Protein AF-A0A1G9IJ56-F1 (afdb_monomer_lite)

Secondary structure (DSSP, 8-state):
-----PPPPPHHHHHHHHHHHHTS---HHHHHHHTT--HHHHHHHHHHHHHHGGGGGS-TTPPPHHHHHHHHHHHHHHHHHHHHHHHHHHHHHHHHTT-

Foldseek 3Di:
DDDPDDDDDDPVLLVVLLCCCPVVVDDLVVSCVVSVHPSVVSVVSNVLCVVQPPQSRLDDPDDDPVVVVVVVVVVVVVVVVVVVVVVVVVVVVVVVVVD

Organism: NCBI:txid576118

Sequence (99 aa):
MTMARGRNYEKQIKEEAVSLVIDQGKSKADVAREMEIPKSTVANWVDQYRDKGTDAFVGSGNLSAEKQSEKDLQKRLRDLEEENKILKKAMRIFTNDQR

pLDDT: mean 84.45, std 15.31, range [31.94, 97.81]

InterPro domains:
  IPR002514 Transposase IS3/IS911family [PF01527] (3-91)
  IPR009057 Homedomain-like superfamily [SSF46689] (6-97)
  IPR051839 Retinal determination transcriptional regulator [PTHR33215] (5-94)

Structure (mmCIF, N/CA/C/O backbone):
data_AF-A0A1G9IJ56-F1
#
_entry.id   AF-A0A1G9IJ56-F1
#
loop_
_atom_site.group_PDB
_atom_site.id
_atom_site.type_symbol
_atom_site.label_atom_id
_atom_site.label_alt_id
_atom_site.label_comp_id
_atom_site.label_asym_id
_atom_site.label_entity_id
_atom_site.label_seq_id
_atom_site.pdbx_PDB_ins_code
_atom_site.Cartn_x
_atom_site.Cartn_y
_atom_site.Cartn_z
_atom_site.occupancy
_atom_site.B_iso_or_equiv
_atom_site.auth_seq_id
_atom_site.auth_comp_id
_atom_site.auth_asym_id
_atom_site.auth_atom_id
_atom_site.pdbx_PDB_model_num
ATOM 1 N N . MET A 1 1 ? -10.156 29.069 12.017 1.00 33.12 1 MET A N 1
ATOM 2 C CA . MET A 1 1 ? -10.439 27.652 11.701 1.00 33.12 1 MET A CA 1
ATOM 3 C C . MET A 1 1 ? -9.224 26.834 12.104 1.00 33.12 1 MET A C 1
ATOM 5 O O . MET A 1 1 ? -8.172 26.990 11.499 1.00 33.12 1 MET A O 1
ATOM 9 N N . THR A 1 2 ? -9.315 26.068 13.188 1.00 31.94 2 THR A N 1
ATOM 10 C CA . THR A 1 2 ? -8.168 25.349 13.760 1.00 31.94 2 THR A CA 1
ATOM 11 C C . THR A 1 2 ? -7.925 24.071 12.960 1.00 31.94 2 THR A C 1
ATOM 13 O O . THR A 1 2 ? -8.738 23.153 12.992 1.00 31.94 2 THR A O 1
ATOM 16 N N . MET A 1 3 ? -6.825 24.027 12.208 1.00 38.53 3 MET A N 1
ATOM 17 C CA . MET A 1 3 ? -6.374 22.836 11.486 1.00 38.53 3 MET A CA 1
ATOM 18 C C . MET A 1 3 ? -5.940 21.786 12.515 1.00 38.53 3 MET A C 1
ATOM 20 O O . MET A 1 3 ? -4.854 21.887 13.086 1.00 38.53 3 MET A O 1
ATOM 24 N N . ALA A 1 4 ? -6.792 20.799 12.794 1.00 40.34 4 ALA A N 1
ATOM 25 C CA . ALA A 1 4 ? -6.415 19.656 13.614 1.00 40.34 4 ALA A CA 1
ATOM 26 C C . ALA A 1 4 ? -5.332 18.860 12.868 1.00 40.34 4 ALA A C 1
ATOM 28 O O . ALA A 1 4 ? -5.615 18.111 11.935 1.00 40.34 4 ALA A O 1
ATOM 29 N N . ARG A 1 5 ? -4.067 19.063 13.252 1.00 51.31 5 ARG A N 1
ATOM 30 C CA . ARG A 1 5 ? -2.941 18.247 12.788 1.00 51.31 5 ARG A CA 1
ATOM 31 C C . ARG A 1 5 ? -3.186 16.819 13.277 1.00 51.31 5 ARG A C 1
ATOM 33 O O . ARG A 1 5 ? -3.227 16.580 14.481 1.00 51.31 5 ARG A O 1
ATOM 40 N N . GLY A 1 6 ? -3.418 15.894 12.348 1.00 60.69 6 GLY A N 1
ATOM 41 C CA . GLY A 1 6 ? -3.626 14.484 12.673 1.00 60.69 6 GLY A CA 1
ATOM 42 C C . GLY A 1 6 ? -2.440 13.909 13.454 1.00 60.69 6 GLY A C 1
ATOM 43 O O . GLY A 1 6 ? -1.292 14.283 13.216 1.00 60.69 6 GLY A O 1
ATOM 44 N N . ARG A 1 7 ? -2.718 12.997 14.394 1.00 70.50 7 ARG A N 1
ATOM 45 C CA . ARG A 1 7 ? -1.676 12.209 15.066 1.00 70.50 7 ARG A CA 1
ATOM 46 C C . ARG A 1 7 ? -1.044 11.253 14.050 1.00 70.50 7 ARG A C 1
ATOM 48 O O . ARG A 1 7 ? -1.750 10.446 13.446 1.00 70.50 7 ARG A O 1
ATOM 55 N N . ASN A 1 8 ? 0.272 11.346 13.874 1.00 75.19 8 ASN A N 1
ATOM 56 C CA . ASN A 1 8 ? 1.039 10.380 13.095 1.00 75.19 8 ASN A CA 1
ATOM 57 C C . ASN A 1 8 ? 1.424 9.214 14.003 1.00 75.19 8 ASN A C 1
ATOM 59 O O . ASN A 1 8 ? 2.117 9.407 14.995 1.00 75.19 8 ASN A O 1
ATOM 63 N N . TYR A 1 9 ? 0.956 8.020 13.654 1.00 83.50 9 TYR A N 1
ATOM 64 C CA . TYR A 1 9 ? 1.319 6.779 14.331 1.00 83.50 9 TYR A CA 1
ATOM 65 C C . TYR A 1 9 ? 2.402 6.056 13.533 1.00 83.50 9 TYR A C 1
ATOM 67 O O . TYR A 1 9 ? 2.355 6.051 12.295 1.00 83.50 9 TYR A O 1
ATOM 75 N N . GLU A 1 10 ? 3.347 5.438 14.239 1.00 85.19 10 GLU A N 1
ATOM 76 C CA . GLU A 1 10 ? 4.376 4.589 13.641 1.00 85.19 10 GLU A CA 1
ATOM 77 C C . GLU A 1 10 ? 3.756 3.379 12.933 1.00 85.19 10 GLU A C 1
ATOM 79 O O . GLU A 1 10 ? 2.683 2.902 13.308 1.00 85.19 10 GLU A O 1
ATOM 84 N N . LYS A 1 11 ? 4.431 2.878 11.891 1.00 85.88 11 LYS A N 1
ATOM 85 C CA . LYS A 1 11 ? 3.963 1.731 11.093 1.00 85.88 11 LYS A CA 1
ATOM 86 C C . LYS A 1 11 ? 3.692 0.506 11.967 1.00 85.88 11 LYS A C 1
ATOM 88 O O . LYS A 1 11 ? 2.644 -0.109 11.819 1.00 85.88 11 LYS A O 1
ATOM 93 N N . GLN A 1 12 ? 4.585 0.230 12.914 1.00 86.06 12 GLN A N 1
ATOM 94 C CA . GLN A 1 12 ? 4.496 -0.931 13.796 1.00 86.06 12 GLN A CA 1
ATOM 95 C C . GLN A 1 12 ? 3.221 -0.916 14.654 1.00 86.06 12 GLN A C 1
ATOM 97 O O . GLN A 1 12 ? 2.533 -1.926 14.737 1.00 86.06 12 GLN A O 1
ATOM 102 N N . ILE A 1 13 ? 2.836 0.252 15.181 1.00 90.06 13 ILE A N 1
ATOM 103 C CA . ILE A 1 13 ? 1.596 0.428 15.958 1.00 90.06 13 ILE A CA 1
ATOM 104 C C . ILE A 1 13 ? 0.362 0.142 15.091 1.00 90.06 13 ILE A C 1
ATOM 106 O O . ILE A 1 13 ? -0.610 -0.459 15.546 1.00 90.06 13 ILE A O 1
ATOM 110 N N . LYS A 1 14 ? 0.381 0.568 13.824 1.00 90.94 14 LYS A N 1
ATOM 111 C CA . LYS A 1 14 ? -0.729 0.311 12.894 1.00 90.94 14 LYS A CA 1
ATOM 112 C C . LYS A 1 14 ? -0.852 -1.175 12.563 1.00 90.94 14 LYS A C 1
ATOM 114 O O . LYS A 1 14 ? -1.964 -1.692 12.526 1.00 90.94 14 LYS A O 1
ATOM 119 N N . GLU A 1 15 ? 0.276 -1.841 12.329 1.00 90.75 15 GLU A N 1
ATOM 120 C CA . GLU A 1 15 ? 0.335 -3.272 12.012 1.00 90.75 15 GLU A CA 1
ATOM 121 C C . GLU A 1 15 ? -0.128 -4.131 13.186 1.00 90.75 15 GLU A C 1
ATOM 123 O O . GLU A 1 15 ? -0.951 -5.023 12.995 1.00 90.75 15 GLU A O 1
ATOM 128 N N . GLU A 1 16 ? 0.319 -3.810 14.399 1.00 93.00 16 GLU A N 1
ATOM 129 C CA . GLU A 1 16 ? -0.122 -4.484 15.619 1.00 93.00 16 GLU A CA 1
ATOM 130 C C . GLU A 1 16 ? -1.635 -4.339 15.820 1.00 93.00 16 GLU A C 1
ATOM 132 O O . GLU A 1 16 ? -2.335 -5.339 15.979 1.00 93.00 16 GLU A O 1
ATOM 137 N N . ALA A 1 17 ? -2.170 -3.117 15.711 1.00 93.81 17 ALA A N 1
ATOM 138 C CA . ALA A 1 17 ? -3.605 -2.869 15.842 1.00 93.81 17 ALA A CA 1
ATOM 139 C C . ALA A 1 17 ? -4.436 -3.689 14.844 1.00 93.81 17 ALA A C 1
ATOM 141 O O . ALA A 1 17 ? -5.507 -4.196 15.181 1.00 93.81 17 ALA A O 1
ATOM 142 N N . VAL A 1 18 ? -3.956 -3.820 13.606 1.00 94.12 18 VAL A N 1
ATOM 143 C CA . VAL A 1 18 ? -4.634 -4.619 12.585 1.00 94.12 18 VAL A CA 1
ATOM 144 C C . VAL A 1 18 ? -4.514 -6.113 12.865 1.00 94.12 18 VAL A C 1
ATOM 146 O O . VAL A 1 18 ? -5.527 -6.802 12.767 1.00 94.12 18 VAL A O 1
ATOM 149 N N . SER A 1 19 ? -3.335 -6.607 13.249 1.00 93.75 19 SER A N 1
ATOM 150 C CA . SER A 1 19 ? -3.120 -8.023 13.574 1.00 93.75 19 SER A CA 1
ATOM 151 C C . SER A 1 19 ? -4.008 -8.472 14.739 1.00 93.75 19 SER A C 1
ATOM 153 O O . SER A 1 19 ? -4.663 -9.512 14.666 1.00 93.75 19 SER A O 1
ATOM 155 N N . LEU A 1 20 ? -4.160 -7.635 15.771 1.00 95.06 20 LEU A N 1
ATOM 156 C CA . LEU A 1 20 ? -5.084 -7.896 16.879 1.00 95.06 20 LEU A CA 1
ATOM 157 C C . LEU A 1 20 ? -6.540 -8.075 16.408 1.00 95.06 20 LEU A C 1
ATOM 159 O O . LEU A 1 20 ? -7.270 -8.902 16.952 1.00 95.06 20 LEU A O 1
ATOM 163 N N . VAL A 1 21 ? -6.978 -7.320 15.397 1.00 95.38 21 VAL A N 1
ATOM 164 C CA . VAL A 1 21 ? -8.355 -7.405 14.882 1.00 95.38 21 VAL A CA 1
ATOM 165 C C . VAL A 1 21 ? -8.531 -8.548 13.882 1.00 95.38 21 VAL A C 1
ATOM 167 O O . VAL A 1 21 ? -9.540 -9.247 13.935 1.00 95.38 21 VAL A O 1
ATOM 170 N N . ILE A 1 22 ? -7.602 -8.710 12.939 1.00 93.19 22 ILE A N 1
ATOM 171 C CA . ILE A 1 22 ? -7.735 -9.655 11.823 1.00 93.19 22 ILE A CA 1
ATOM 172 C C . ILE A 1 22 ? -7.288 -11.057 12.231 1.00 93.19 22 ILE A C 1
ATOM 174 O O . ILE A 1 22 ? -8.032 -12.007 12.001 1.00 93.19 22 ILE A O 1
ATOM 178 N N . ASP A 1 23 ? -6.121 -11.179 12.863 1.00 92.50 23 ASP A N 1
ATOM 179 C CA . ASP A 1 23 ? -5.514 -12.478 13.167 1.00 92.50 23 ASP A CA 1
ATOM 180 C C . ASP A 1 23 ? -6.041 -13.034 14.493 1.00 92.50 23 ASP A C 1
ATOM 182 O O . ASP A 1 23 ? -6.349 -14.219 14.602 1.00 92.50 23 ASP A O 1
ATOM 186 N N . GLN A 1 24 ? -6.179 -12.172 15.507 1.00 92.88 24 GLN A N 1
ATOM 187 C CA . GLN A 1 24 ? -6.645 -12.574 16.843 1.00 92.88 24 GLN A CA 1
ATOM 188 C C . GLN A 1 24 ? -8.157 -12.394 17.047 1.00 92.88 24 GLN A C 1
ATOM 190 O O . GLN A 1 24 ? -8.687 -12.771 18.092 1.00 92.88 24 GLN A O 1
ATOM 195 N N . GLY A 1 25 ? -8.866 -11.807 16.077 1.00 93.25 25 GLY A N 1
ATOM 196 C CA . GLY A 1 25 ? -10.320 -11.640 16.124 1.00 93.25 25 GLY A CA 1
ATOM 197 C C . GLY A 1 25 ? -10.831 -10.692 17.216 1.00 93.25 25 GLY A C 1
ATOM 198 O O . GLY A 1 25 ? -12.028 -10.705 17.517 1.00 93.25 25 GLY A O 1
ATOM 199 N N . LYS A 1 26 ? -9.965 -9.868 17.830 1.00 95.69 26 LYS A N 1
ATOM 200 C CA . LYS A 1 26 ? -10.394 -8.890 18.841 1.00 95.69 26 LYS A CA 1
ATOM 201 C C . LYS A 1 26 ? -11.303 -7.837 18.206 1.00 95.69 26 LYS A C 1
ATOM 203 O O . LYS A 1 26 ? -11.146 -7.444 17.047 1.00 95.69 26 LYS A O 1
ATOM 208 N N . SER A 1 27 ? -12.252 -7.314 18.981 1.00 96.38 27 SER A N 1
ATOM 209 C CA . SER A 1 27 ? -13.118 -6.253 18.473 1.00 96.38 27 SER A CA 1
ATOM 210 C C . SER A 1 27 ? -12.328 -4.953 18.276 1.00 96.38 27 SER A C 1
ATOM 212 O O . SER A 1 27 ? -11.469 -4.594 19.084 1.00 96.38 27 SER A O 1
ATOM 214 N N . LYS A 1 28 ? -12.687 -4.169 17.246 1.00 95.25 28 LYS A N 1
ATOM 215 C CA . LYS A 1 28 ? -12.112 -2.827 17.011 1.00 95.25 28 LYS A CA 1
ATOM 216 C C . LYS A 1 28 ? -12.212 -1.922 18.256 1.00 95.25 28 LYS A C 1
ATOM 218 O O . LYS A 1 28 ? -11.430 -0.991 18.399 1.00 95.25 28 LYS A O 1
ATOM 223 N N . ALA A 1 29 ? -13.201 -2.152 19.128 1.00 95.62 29 ALA A N 1
ATOM 224 C CA . ALA A 1 29 ? -13.404 -1.374 20.348 1.00 95.62 29 ALA A CA 1
ATOM 225 C C . ALA A 1 29 ? -12.464 -1.788 21.489 1.00 95.62 29 ALA A C 1
ATOM 227 O O . ALA A 1 29 ? -12.035 -0.921 22.245 1.00 95.62 29 ALA A O 1
ATOM 228 N N . ASP A 1 30 ? -12.146 -3.076 21.610 1.00 95.94 30 ASP A N 1
ATOM 229 C CA . ASP A 1 30 ? -11.225 -3.564 22.639 1.00 95.94 30 ASP A CA 1
ATOM 230 C C . ASP A 1 30 ? -9.791 -3.169 22.299 1.00 95.94 30 ASP A C 1
ATOM 232 O O . ASP A 1 30 ? -9.113 -2.592 23.140 1.00 95.94 30 ASP A O 1
ATOM 236 N N . VAL A 1 31 ? -9.390 -3.329 21.033 1.00 96.00 31 VAL A N 1
ATOM 237 C CA . VAL A 1 31 ? -8.073 -2.885 20.542 1.00 96.00 31 VAL A CA 1
ATOM 238 C C . VAL A 1 31 ? -7.886 -1.376 20.717 1.00 96.00 31 VAL A C 1
ATOM 240 O O . VAL A 1 31 ? -6.837 -0.916 21.153 1.00 96.00 31 VAL A O 1
ATOM 243 N N . ALA A 1 32 ? -8.930 -0.587 20.445 1.00 94.75 32 ALA A N 1
ATOM 244 C CA . ALA A 1 32 ? -8.911 0.856 20.675 1.00 94.75 32 ALA A CA 1
ATOM 245 C C . ALA A 1 32 ? -8.677 1.228 22.150 1.00 94.75 32 ALA A C 1
ATOM 247 O O . ALA A 1 32 ? -7.957 2.183 22.432 1.00 94.75 32 ALA A O 1
ATOM 248 N N . ARG A 1 33 ? -9.276 0.479 23.088 1.00 95.31 33 ARG A N 1
ATOM 249 C CA . ARG A 1 33 ? -9.072 0.686 24.529 1.00 95.31 33 ARG A CA 1
ATOM 250 C C . ARG A 1 33 ? -7.681 0.235 24.976 1.00 95.31 33 ARG A C 1
ATOM 252 O O . ARG A 1 33 ? -7.044 0.965 25.719 1.00 95.31 33 ARG A O 1
ATOM 259 N N . GLU A 1 34 ? -7.221 -0.921 24.506 1.00 93.75 34 GLU A N 1
ATOM 260 C CA . GLU A 1 34 ? -5.921 -1.514 24.855 1.00 93.75 34 GLU A CA 1
ATOM 261 C C . GLU A 1 34 ? -4.745 -0.642 24.401 1.00 93.75 34 GLU A C 1
ATOM 263 O O . GLU A 1 34 ? -3.783 -0.472 25.139 1.00 93.75 34 GLU A O 1
ATOM 268 N N . MET A 1 35 ? -4.848 -0.040 23.214 1.00 91.88 35 MET A N 1
ATOM 269 C CA . MET A 1 35 ? -3.781 0.788 22.640 1.00 91.88 35 MET A CA 1
ATOM 270 C C . MET A 1 35 ? -3.958 2.292 22.907 1.00 91.88 35 MET A C 1
ATOM 272 O O . MET A 1 35 ? -3.144 3.090 22.451 1.00 91.88 35 MET A O 1
ATOM 276 N N . GLU A 1 36 ? -5.034 2.700 23.591 1.00 92.62 36 GLU A N 1
ATOM 277 C CA . GLU A 1 36 ? -5.417 4.108 23.812 1.00 92.62 36 GLU A CA 1
ATOM 278 C C . GLU A 1 36 ? -5.568 4.932 22.510 1.00 92.62 36 GLU A C 1
ATOM 280 O O . GLU A 1 36 ? -5.293 6.137 22.432 1.00 92.62 36 GLU A O 1
ATOM 285 N N . ILE A 1 37 ? -6.051 4.281 21.448 1.00 92.44 37 ILE A N 1
ATOM 286 C CA . ILE A 1 37 ? -6.238 4.869 20.115 1.00 92.44 37 ILE A CA 1
ATOM 287 C C . ILE A 1 37 ? -7.736 5.043 19.844 1.00 92.44 37 ILE A C 1
ATOM 289 O O . ILE A 1 37 ? -8.527 4.151 20.147 1.00 92.44 37 ILE A O 1
ATOM 293 N N . PRO A 1 38 ? -8.182 6.151 19.219 1.00 94.19 38 PRO A N 1
ATOM 294 C CA . PRO A 1 38 ? -9.584 6.300 18.845 1.00 94.19 38 PRO A CA 1
ATOM 295 C C . PRO A 1 38 ? -10.080 5.131 17.982 1.00 94.19 38 PRO A C 1
ATOM 297 O O . PRO A 1 38 ? -9.460 4.777 16.978 1.00 94.19 38 PRO A O 1
ATOM 300 N N . LYS A 1 39 ? -11.250 4.576 18.319 1.00 94.81 39 LYS A N 1
ATOM 301 C CA . LYS A 1 39 ? -11.866 3.453 17.586 1.00 94.81 39 LYS A CA 1
ATOM 302 C C . LYS A 1 39 ? -12.003 3.716 16.083 1.00 94.81 39 LYS A C 1
ATOM 304 O O . LYS A 1 39 ? -11.829 2.800 15.286 1.00 94.81 39 LYS A O 1
ATOM 309 N N . SER A 1 40 ? -12.312 4.952 15.691 1.00 93.94 40 SER A N 1
ATOM 310 C CA . SER A 1 40 ? -12.396 5.357 14.281 1.00 93.94 40 SER A CA 1
ATOM 311 C C . SER A 1 40 ? -11.056 5.220 13.554 1.00 93.94 40 SER A C 1
ATOM 313 O O . SER A 1 40 ? -11.025 4.780 12.410 1.00 93.94 40 SER A O 1
ATOM 315 N N . THR A 1 41 ? -9.944 5.526 14.223 1.00 92.88 41 THR A N 1
ATOM 316 C CA . THR A 1 41 ? -8.592 5.356 13.681 1.00 92.88 41 THR A CA 1
ATOM 317 C C . THR A 1 41 ? -8.267 3.880 13.468 1.00 92.88 41 THR A C 1
ATOM 319 O O . THR A 1 41 ? -7.839 3.511 12.378 1.00 92.88 41 THR A O 1
ATOM 322 N N . VAL A 1 42 ? -8.540 3.029 14.465 1.00 93.94 42 VAL A N 1
ATOM 323 C CA . VAL A 1 42 ? -8.350 1.570 14.348 1.00 93.94 42 VAL A CA 1
ATOM 324 C C . VAL A 1 42 ? -9.210 1.006 13.216 1.00 93.94 42 VAL A C 1
ATOM 326 O O . VAL A 1 42 ? -8.731 0.221 12.402 1.00 93.94 42 VAL A O 1
ATOM 329 N N . ALA A 1 43 ? -10.469 1.445 13.110 1.00 93.50 43 ALA A N 1
ATOM 330 C CA . ALA A 1 43 ? -11.352 1.036 12.023 1.00 93.50 43 ALA A CA 1
ATOM 331 C C . ALA A 1 43 ? -10.777 1.398 10.649 1.00 93.50 43 ALA A C 1
ATOM 333 O O . ALA A 1 43 ? -10.690 0.517 9.800 1.00 93.50 43 ALA A O 1
ATOM 334 N N . ASN A 1 44 ? -10.308 2.637 10.476 1.00 92.75 44 ASN A N 1
ATOM 335 C CA . ASN A 1 44 ? -9.693 3.089 9.231 1.00 92.75 44 ASN A CA 1
ATOM 336 C C . ASN A 1 44 ? -8.443 2.281 8.859 1.00 92.75 44 ASN A C 1
ATOM 338 O O . ASN A 1 44 ? -8.214 2.047 7.677 1.00 92.75 44 ASN A O 1
ATOM 342 N N . TRP A 1 45 ? -7.620 1.865 9.827 1.00 93.56 45 TRP A N 1
ATOM 343 C CA . TRP A 1 45 ? -6.440 1.038 9.544 1.00 93.56 45 TRP A CA 1
ATOM 344 C C . TRP A 1 45 ? -6.805 -0.372 9.113 1.00 93.56 45 TRP A C 1
ATOM 346 O O . TRP A 1 45 ? -6.229 -0.871 8.152 1.00 93.56 45 TRP A O 1
ATOM 356 N N . VAL A 1 46 ? -7.786 -0.988 9.774 1.00 92.75 46 VAL A N 1
ATOM 357 C CA . VAL A 1 46 ? -8.295 -2.307 9.376 1.00 92.75 46 VAL A CA 1
ATOM 358 C C . VAL A 1 46 ? -8.871 -2.252 7.965 1.00 92.75 46 VAL A C 1
ATOM 360 O O . VAL A 1 46 ? -8.614 -3.145 7.165 1.00 92.75 46 VAL A O 1
ATOM 363 N N . ASP A 1 47 ? -9.614 -1.196 7.637 1.00 91.75 47 ASP A N 1
ATOM 364 C CA . ASP A 1 47 ? -10.223 -1.051 6.317 1.00 91.75 47 ASP A CA 1
ATOM 365 C C . ASP A 1 47 ? -9.147 -0.789 5.239 1.00 91.75 47 ASP A C 1
ATOM 367 O O . ASP A 1 47 ? -9.178 -1.413 4.181 1.00 91.75 47 ASP A O 1
ATOM 371 N N . GLN A 1 48 ? -8.127 0.031 5.533 1.00 89.25 48 GLN A N 1
ATOM 372 C CA . GLN A 1 48 ? -6.966 0.222 4.647 1.00 89.25 48 GLN A CA 1
ATOM 373 C C . GLN A 1 48 ? -6.167 -1.068 4.429 1.00 89.25 48 GLN A C 1
ATOM 375 O O . GLN A 1 48 ? -5.725 -1.331 3.313 1.00 89.25 48 GLN A O 1
ATOM 380 N N . TYR A 1 49 ? -5.985 -1.874 5.476 1.00 90.25 49 TYR A N 1
ATOM 381 C CA . TYR A 1 49 ? -5.291 -3.156 5.382 1.00 90.25 49 TYR A CA 1
ATOM 382 C C . TYR A 1 49 ? -6.099 -4.202 4.617 1.00 90.25 49 TYR A C 1
ATOM 384 O O . TYR A 1 49 ? -5.529 -5.004 3.891 1.00 90.25 49 TYR A O 1
ATOM 392 N N . ARG A 1 50 ? -7.431 -4.189 4.708 1.00 87.62 50 ARG A N 1
ATOM 393 C CA . ARG A 1 50 ? -8.270 -5.073 3.884 1.00 87.62 50 ARG A CA 1
ATOM 394 C C . ARG A 1 50 ? 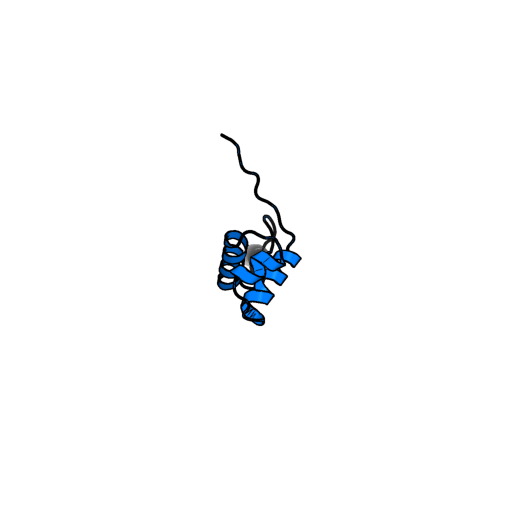-8.193 -4.743 2.395 1.00 87.62 50 ARG A C 1
ATOM 396 O O . ARG A 1 50 ? -8.282 -5.655 1.587 1.00 87.62 50 ARG A O 1
ATOM 403 N N . ASP A 1 51 ? -8.036 -3.467 2.0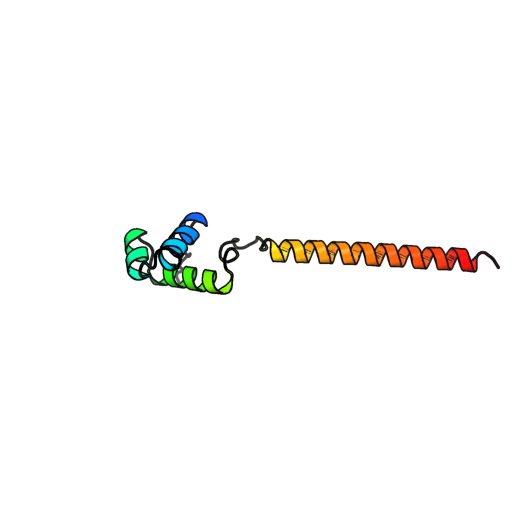52 1.00 85.81 51 ASP A N 1
ATOM 404 C CA . ASP A 1 51 ? -7.925 -3.005 0.664 1.00 85.81 51 ASP A CA 1
ATOM 405 C C . ASP A 1 51 ? -6.526 -3.259 0.077 1.00 85.81 51 ASP A C 1
ATOM 407 O O . ASP A 1 51 ? -6.387 -3.763 -1.033 1.00 85.81 51 ASP A O 1
ATOM 411 N N . LYS A 1 52 ? -5.469 -2.936 0.835 1.00 82.31 52 LYS A N 1
ATOM 412 C CA . LYS A 1 52 ? -4.082 -2.896 0.329 1.00 82.31 52 LYS A CA 1
ATOM 413 C C . LYS A 1 52 ? -3.147 -3.932 0.949 1.00 82.31 52 LYS A C 1
ATOM 415 O O . LYS A 1 52 ? -1.965 -3.963 0.618 1.00 82.31 52 LYS A O 1
ATOM 420 N N . GLY A 1 53 ? -3.627 -4.743 1.885 1.00 82.31 53 GLY A N 1
ATOM 421 C CA . GLY A 1 53 ? -2.803 -5.692 2.629 1.00 82.31 53 GLY A CA 1
ATOM 422 C C . GLY A 1 53 ? -1.623 -5.014 3.327 1.00 82.31 53 GLY A C 1
ATOM 423 O O . GLY A 1 53 ? -1.743 -3.942 3.928 1.00 82.31 53 GLY A O 1
ATOM 424 N N . THR A 1 54 ? -0.448 -5.625 3.194 1.00 74.38 54 THR A N 1
ATOM 425 C CA . THR A 1 54 ? 0.824 -5.132 3.744 1.00 74.38 54 THR A CA 1
ATOM 426 C C . THR A 1 54 ? 1.240 -3.763 3.200 1.00 74.38 54 THR A C 1
ATOM 428 O O . THR A 1 54 ? 2.012 -3.054 3.846 1.00 74.38 54 THR A O 1
ATOM 431 N N . ASP A 1 55 ? 0.685 -3.343 2.061 1.00 76.88 55 ASP A N 1
ATOM 432 C CA . ASP A 1 55 ? 0.954 -2.040 1.451 1.00 76.88 55 ASP A CA 1
ATOM 433 C C . ASP A 1 55 ? 0.074 -0.912 2.017 1.00 76.88 55 ASP A C 1
ATOM 435 O O . ASP A 1 55 ? 0.132 0.232 1.562 1.00 76.88 55 ASP A O 1
ATOM 439 N N . ALA A 1 56 ? -0.740 -1.176 3.040 1.00 78.75 56 ALA A N 1
ATOM 440 C CA . ALA A 1 56 ? -1.562 -0.145 3.669 1.00 78.75 56 ALA A CA 1
ATOM 441 C C . ALA A 1 56 ? -0.739 0.955 4.365 1.00 78.75 56 ALA A C 1
ATOM 443 O O . ALA A 1 56 ? -1.198 2.093 4.488 1.00 78.75 56 ALA A O 1
ATOM 444 N N . PHE A 1 57 ? 0.486 0.648 4.810 1.00 82.44 57 PHE A N 1
ATOM 445 C CA . PHE A 1 57 ? 1.253 1.512 5.717 1.00 82.44 57 PHE A CA 1
ATOM 446 C C . PHE A 1 57 ? 2.605 1.994 5.173 1.00 82.44 57 PHE A C 1
ATOM 448 O O . PHE A 1 57 ? 3.454 2.409 5.960 1.00 82.44 57 PHE A O 1
ATOM 455 N N . VAL A 1 58 ? 2.818 2.001 3.850 1.00 73.00 58 VAL A N 1
ATOM 456 C CA . VAL A 1 58 ? 4.120 2.360 3.231 1.00 73.00 58 VAL A CA 1
ATOM 457 C C . VAL A 1 58 ? 4.554 3.818 3.496 1.00 73.00 58 VAL A C 1
ATOM 459 O O . VAL A 1 58 ? 5.724 4.163 3.349 1.00 73.00 58 VAL A O 1
ATOM 462 N N . GLY A 1 59 ? 3.643 4.666 3.985 1.00 66.62 59 GLY A N 1
ATOM 463 C CA . GLY A 1 59 ? 3.906 6.068 4.315 1.00 66.62 59 GLY A CA 1
ATOM 464 C C . GLY A 1 59 ? 3.762 6.995 3.106 1.00 66.62 59 GLY A C 1
ATOM 465 O O . GLY A 1 59 ? 3.894 6.584 1.955 1.00 66.62 59 GLY A O 1
ATOM 466 N N . SER A 1 60 ? 3.447 8.268 3.357 1.00 53.47 60 SER A N 1
ATOM 467 C CA . SER A 1 60 ? 3.271 9.272 2.303 1.00 53.47 60 SER A CA 1
ATOM 468 C C . SER A 1 60 ? 4.621 9.607 1.657 1.00 53.47 60 SER A C 1
ATOM 470 O O . SER A 1 60 ? 5.379 10.406 2.201 1.00 53.47 60 SER A O 1
ATOM 472 N N . GLY A 1 61 ? 4.932 8.983 0.522 1.00 55.41 61 GLY A N 1
ATOM 473 C CA . GLY A 1 61 ? 6.165 9.237 -0.235 1.00 55.41 61 GLY A CA 1
ATOM 474 C C . GLY A 1 61 ? 6.872 7.981 -0.734 1.00 55.41 61 GLY A C 1
ATOM 475 O O . GLY A 1 61 ? 7.629 8.066 -1.696 1.00 55.41 61 GLY A O 1
ATOM 476 N N . ASN A 1 62 ? 6.577 6.818 -0.150 1.00 61.38 62 ASN A N 1
ATOM 477 C CA . ASN A 1 62 ? 7.130 5.551 -0.611 1.00 61.38 62 ASN A CA 1
ATOM 478 C C . ASN A 1 62 ? 6.113 4.820 -1.488 1.00 61.38 62 ASN A C 1
ATOM 480 O O . ASN A 1 62 ? 4.926 4.735 -1.165 1.00 61.38 62 ASN A O 1
ATOM 484 N N . LEU A 1 63 ? 6.590 4.295 -2.614 1.00 64.31 63 LEU A N 1
ATOM 485 C CA . LEU A 1 63 ? 5.833 3.357 -3.433 1.00 64.31 63 LEU A CA 1
ATOM 486 C C . LEU A 1 63 ? 5.796 2.008 -2.710 1.00 64.31 63 LEU A C 1
ATOM 488 O O . LEU A 1 63 ? 6.774 1.637 -2.058 1.00 64.31 63 LEU A O 1
ATOM 492 N N . SER A 1 64 ? 4.687 1.274 -2.829 1.00 71.25 64 SER A N 1
ATOM 493 C CA . SER A 1 64 ? 4.698 -0.138 -2.445 1.00 71.25 64 SER A CA 1
ATOM 494 C C . SER A 1 64 ? 5.764 -0.888 -3.239 1.00 71.25 64 SER A C 1
ATOM 496 O O . SER A 1 64 ? 6.150 -0.451 -4.327 1.00 71.25 64 SER A O 1
ATOM 498 N N . ALA A 1 65 ? 6.234 -2.019 -2.713 1.00 72.38 65 ALA A N 1
ATOM 499 C CA . ALA A 1 65 ? 7.239 -2.832 -3.397 1.00 72.38 65 ALA A CA 1
ATOM 500 C C . ALA A 1 65 ? 6.790 -3.204 -4.823 1.00 72.38 65 ALA A C 1
ATOM 502 O O . ALA A 1 65 ? 7.585 -3.142 -5.758 1.00 72.38 65 ALA A O 1
ATOM 503 N N . GLU A 1 66 ? 5.498 -3.492 -4.996 1.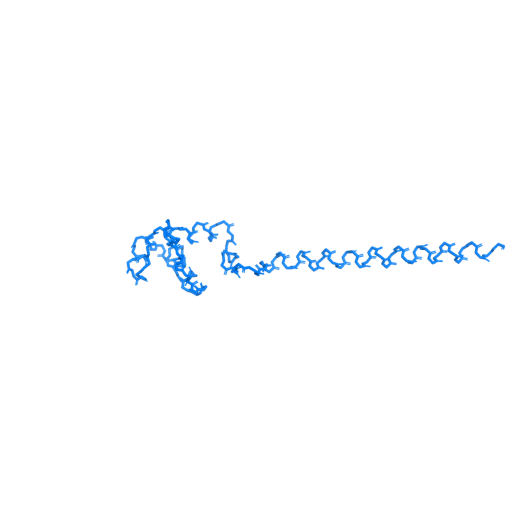00 72.31 66 GLU A N 1
ATOM 504 C CA . GLU A 1 66 ? 4.883 -3.770 -6.295 1.00 72.31 66 GLU A CA 1
ATOM 505 C C . GLU A 1 66 ? 4.891 -2.551 -7.231 1.00 72.31 66 GLU A C 1
ATOM 507 O O . GLU A 1 66 ? 5.277 -2.643 -8.392 1.00 72.31 66 GLU A O 1
ATOM 512 N N . LYS A 1 67 ? 4.553 -1.360 -6.728 1.00 76.38 67 LYS A N 1
ATOM 513 C CA . LYS A 1 67 ? 4.611 -0.138 -7.546 1.00 76.38 67 LYS A CA 1
ATOM 514 C C . LYS A 1 67 ? 6.038 0.269 -7.898 1.00 76.38 67 LYS A C 1
ATOM 516 O O . LYS A 1 67 ? 6.273 0.872 -8.946 1.00 76.38 67 LYS A O 1
ATOM 521 N N . GLN A 1 68 ? 6.994 -0.020 -7.020 1.00 79.19 68 GLN A N 1
ATOM 522 C CA . GLN A 1 68 ? 8.405 0.221 -7.285 1.00 79.19 68 GLN A CA 1
ATOM 523 C C . GLN A 1 68 ? 8.913 -0.715 -8.388 1.00 79.19 68 GLN A C 1
ATOM 525 O O . GLN A 1 68 ? 9.543 -0.242 -9.334 1.00 79.19 68 GLN A O 1
ATOM 530 N N . SER A 1 69 ? 8.578 -2.008 -8.324 1.00 83.31 69 SER A N 1
ATOM 531 C CA . SER A 1 69 ? 8.962 -2.965 -9.363 1.00 83.31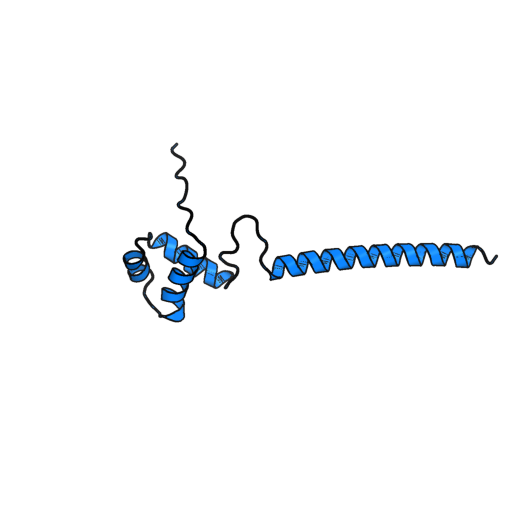 69 SER A CA 1
ATOM 532 C C . SER A 1 69 ? 8.322 -2.633 -10.713 1.00 83.31 69 SER A C 1
ATOM 534 O O . SER A 1 69 ? 9.011 -2.669 -11.731 1.00 83.31 69 SER A O 1
ATOM 536 N N . GLU A 1 70 ? 7.055 -2.210 -10.736 1.00 86.56 70 GLU A N 1
ATOM 537 C CA . GLU A 1 70 ? 6.391 -1.738 -11.955 1.00 86.56 70 GLU A CA 1
ATOM 538 C C . GLU A 1 70 ? 7.132 -0.541 -12.573 1.00 86.56 70 GLU A C 1
ATOM 540 O O . GLU A 1 70 ? 7.408 -0.516 -13.775 1.00 86.56 70 GLU A O 1
ATOM 545 N N . LYS A 1 71 ? 7.522 0.438 -11.750 1.00 87.94 71 LYS A N 1
ATOM 546 C CA . LYS A 1 71 ? 8.274 1.614 -12.204 1.00 87.94 71 LYS A CA 1
ATOM 547 C C . LYS A 1 71 ? 9.641 1.240 -12.781 1.00 87.94 71 LYS A C 1
ATOM 549 O O . LYS A 1 71 ? 10.044 1.793 -13.810 1.00 87.94 71 LYS A O 1
ATOM 554 N N . ASP A 1 72 ? 10.343 0.311 -12.140 1.00 91.00 72 ASP A N 1
ATOM 555 C CA . ASP A 1 72 ? 11.653 -0.162 -12.588 1.00 91.00 72 ASP A CA 1
ATOM 556 C C . ASP A 1 72 ? 11.541 -0.963 -13.895 1.00 91.00 72 ASP A C 1
ATOM 558 O O . ASP A 1 72 ? 12.339 -0.765 -14.816 1.00 91.00 72 ASP A O 1
ATOM 562 N N . LEU A 1 73 ? 10.496 -1.786 -14.036 1.00 94.19 73 LEU A N 1
ATOM 563 C CA . LEU A 1 73 ? 10.173 -2.490 -15.280 1.00 94.19 73 LEU A CA 1
ATOM 564 C C . LEU A 1 73 ? 9.867 -1.517 -16.423 1.00 94.19 73 LEU A C 1
ATOM 566 O O . LEU A 1 73 ? 10.425 -1.651 -17.511 1.00 94.19 73 LEU A O 1
ATOM 570 N N . GLN A 1 74 ? 9.037 -0.501 -16.178 1.00 93.94 74 GLN A N 1
ATOM 571 C CA . GLN A 1 74 ? 8.726 0.524 -17.177 1.00 93.94 74 GLN A CA 1
ATOM 572 C C . GLN A 1 74 ? 9.971 1.305 -17.607 1.00 93.94 74 GLN A C 1
ATOM 574 O O . GLN A 1 74 ? 10.102 1.661 -18.777 1.00 93.94 74 GLN A O 1
ATOM 579 N N . LYS A 1 75 ? 10.894 1.585 -16.679 1.00 95.12 75 LYS A N 1
ATOM 580 C CA . LYS A 1 75 ? 12.176 2.212 -17.014 1.00 95.12 75 LYS A CA 1
ATOM 581 C C . LYS A 1 75 ? 12.993 1.315 -17.937 1.00 95.12 75 LYS A C 1
ATOM 583 O O . LYS A 1 75 ? 13.410 1.768 -18.995 1.00 95.12 75 LYS A O 1
ATOM 588 N N . ARG A 1 76 ? 13.137 0.038 -17.582 1.00 95.31 76 ARG A N 1
ATOM 589 C CA . ARG A 1 76 ? 13.903 -0.919 -18.382 1.00 95.31 76 ARG A CA 1
ATOM 590 C C . ARG A 1 76 ? 13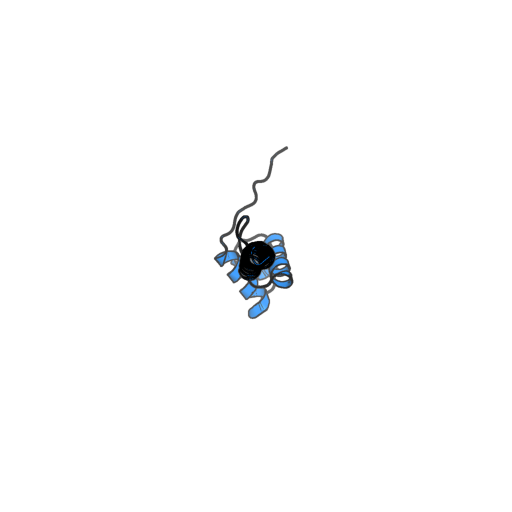.317 -1.126 -19.778 1.00 95.31 76 ARG A C 1
ATOM 592 O O . ARG A 1 76 ? 14.076 -1.263 -20.728 1.00 95.31 76 ARG A O 1
ATOM 599 N N . LEU A 1 77 ? 11.990 -1.119 -19.914 1.00 97.44 77 LEU A N 1
ATOM 600 C CA . LEU A 1 77 ? 11.334 -1.164 -21.223 1.00 97.44 77 LEU A CA 1
ATOM 601 C C . LEU A 1 77 ? 11.693 0.050 -22.081 1.00 97.44 77 LEU A C 1
ATOM 603 O O . LEU A 1 77 ? 12.071 -0.133 -23.232 1.00 97.44 77 LEU A O 1
ATOM 607 N N . ARG A 1 78 ? 11.640 1.265 -21.522 1.00 96.56 78 ARG A N 1
ATOM 608 C CA . ARG A 1 78 ? 12.022 2.483 -22.256 1.00 96.56 78 ARG A CA 1
ATOM 609 C C . ARG A 1 78 ? 13.478 2.447 -22.710 1.00 96.56 78 ARG A C 1
ATOM 611 O O . ARG A 1 78 ? 13.747 2.747 -23.869 1.00 96.56 78 ARG A O 1
ATOM 618 N N . ASP A 1 79 ? 14.385 2.046 -21.821 1.00 97.12 79 ASP A N 1
ATOM 619 C CA . ASP A 1 79 ? 15.815 1.953 -22.131 1.00 97.12 79 ASP A CA 1
ATOM 620 C C . ASP A 1 79 ? 16.048 0.946 -23.278 1.00 97.12 79 ASP A C 1
ATOM 622 O O . ASP A 1 79 ? 16.712 1.253 -24.268 1.00 97.12 79 ASP A O 1
ATOM 626 N N . LEU A 1 80 ? 15.401 -0.226 -23.215 1.00 97.81 80 LEU A N 1
ATOM 627 C CA . LEU A 1 80 ? 15.474 -1.238 -24.274 1.00 97.81 80 LEU A CA 1
ATOM 628 C C . LEU A 1 80 ? 14.861 -0.767 -25.597 1.00 97.81 80 LEU A C 1
ATOM 630 O O . LEU A 1 80 ? 15.408 -1.059 -26.659 1.00 97.81 80 LEU A O 1
ATOM 634 N N . GLU A 1 81 ? 13.729 -0.063 -25.570 1.00 97.38 81 GLU A N 1
ATOM 635 C CA . GLU A 1 81 ? 13.106 0.505 -26.771 1.00 97.38 81 GLU A CA 1
ATOM 636 C C . GLU A 1 81 ? 14.015 1.540 -27.442 1.00 97.38 81 GLU A C 1
ATOM 638 O O . GLU A 1 81 ?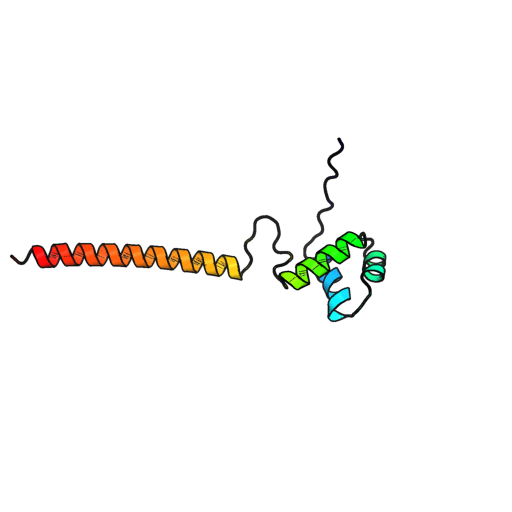 14.122 1.571 -28.674 1.00 97.38 81 GLU A O 1
ATOM 643 N N . GLU A 1 82 ? 14.701 2.358 -26.644 1.00 97.00 82 GLU A N 1
ATOM 644 C CA . GLU A 1 82 ? 15.670 3.336 -27.123 1.00 97.00 82 GLU A CA 1
ATOM 645 C C . GLU A 1 82 ? 16.897 2.658 -27.744 1.00 97.00 82 GLU A C 1
ATOM 647 O O . GLU A 1 82 ? 17.250 2.968 -28.887 1.00 97.00 82 GLU A O 1
ATOM 652 N N . GLU A 1 83 ? 17.486 1.671 -27.066 1.00 96.31 83 GLU A N 1
ATOM 653 C CA . GLU A 1 83 ? 18.576 0.854 -27.611 1.00 96.31 83 GLU A CA 1
ATOM 654 C C . GLU A 1 83 ? 18.171 0.200 -28.939 1.00 96.31 83 GLU A C 1
ATOM 656 O O . GLU A 1 83 ? 18.888 0.292 -29.940 1.00 96.31 83 GLU A O 1
ATOM 661 N N . ASN A 1 84 ? 16.976 -0.395 -29.000 1.00 97.31 84 ASN A N 1
ATOM 662 C CA . ASN A 1 84 ? 16.466 -1.027 -30.214 1.00 97.31 84 ASN A CA 1
ATOM 663 C C . ASN A 1 84 ? 16.307 -0.013 -31.356 1.00 97.31 84 ASN A C 1
ATOM 665 O O . ASN A 1 84 ? 16.619 -0.304 -32.513 1.00 97.31 84 ASN A O 1
ATOM 669 N N . LYS A 1 85 ? 15.833 1.198 -31.045 1.00 96.94 85 LYS A N 1
ATOM 670 C CA . LYS A 1 85 ? 15.694 2.289 -32.015 1.00 96.94 85 LYS A CA 1
ATOM 671 C C . LYS A 1 85 ? 17.053 2.739 -32.549 1.00 96.94 85 LYS A C 1
ATOM 673 O O . LYS A 1 85 ? 17.176 2.959 -33.757 1.00 96.94 85 LYS A O 1
ATOM 678 N N . ILE A 1 86 ? 18.064 2.848 -31.688 1.00 96.06 86 ILE A N 1
ATOM 679 C CA . ILE A 1 86 ? 19.439 3.182 -32.080 1.00 96.06 86 ILE A CA 1
ATOM 680 C C . ILE A 1 86 ? 20.004 2.092 -32.993 1.00 96.06 86 ILE A C 1
ATOM 682 O O . ILE A 1 86 ? 20.482 2.408 -34.083 1.00 96.06 86 ILE A O 1
ATOM 686 N N . LEU A 1 87 ? 19.872 0.819 -32.611 1.00 95.19 87 LEU A N 1
ATOM 687 C CA . LEU A 1 87 ? 20.337 -0.317 -33.411 1.00 95.19 87 LEU A CA 1
ATOM 688 C C . LEU A 1 87 ? 19.668 -0.356 -34.788 1.00 95.19 87 LEU A C 1
ATOM 690 O O . LEU A 1 87 ? 20.352 -0.463 -35.804 1.00 95.19 87 LEU A O 1
ATOM 694 N N . LYS A 1 88 ? 18.343 -0.178 -34.853 1.00 94.44 88 LYS A N 1
ATOM 695 C CA . LYS A 1 88 ? 17.606 -0.098 -36.126 1.00 94.44 88 LYS A CA 1
ATOM 696 C C . LYS A 1 88 ? 18.082 1.063 -36.998 1.00 94.44 88 LYS A C 1
ATOM 698 O O . LYS A 1 88 ? 18.194 0.916 -38.215 1.00 94.44 88 LYS A O 1
ATOM 703 N N . LYS A 1 89 ? 18.368 2.223 -36.395 1.00 94.06 89 LYS A N 1
ATOM 704 C CA . LYS A 1 89 ? 18.898 3.387 -37.116 1.00 94.06 89 LYS A CA 1
ATOM 705 C C . LYS A 1 89 ? 20.301 3.110 -37.657 1.00 94.06 89 LYS A C 1
ATOM 707 O O . LYS A 1 89 ? 20.551 3.417 -38.818 1.00 94.06 89 LYS A O 1
ATOM 712 N N . ALA A 1 90 ? 21.175 2.499 -36.858 1.00 93.62 90 ALA A N 1
ATOM 713 C CA . ALA A 1 90 ? 22.519 2.109 -37.275 1.00 93.62 90 ALA A CA 1
ATOM 714 C C . ALA A 1 90 ? 22.476 1.099 -38.429 1.00 93.62 90 ALA A C 1
ATOM 716 O O . ALA A 1 90 ? 23.096 1.338 -39.459 1.00 93.62 90 ALA A O 1
ATOM 717 N N . MET A 1 91 ? 21.671 0.034 -38.311 1.00 92.81 91 MET A N 1
ATOM 718 C CA . MET A 1 91 ? 21.474 -0.947 -39.388 1.00 92.81 91 MET A CA 1
ATOM 719 C C . MET A 1 91 ? 21.052 -0.275 -40.695 1.00 92.81 91 MET A C 1
ATOM 721 O O . MET A 1 91 ? 21.633 -0.555 -41.736 1.00 92.81 91 MET A O 1
ATOM 725 N N . ARG A 1 92 ? 20.094 0.662 -40.648 1.00 91.00 92 ARG A N 1
ATOM 726 C CA . ARG A 1 92 ? 19.662 1.402 -41.843 1.00 91.00 92 ARG A CA 1
ATOM 727 C C . ARG A 1 92 ? 20.803 2.200 -42.484 1.00 91.00 92 ARG A C 1
ATOM 729 O O . ARG A 1 92 ? 20.861 2.258 -43.707 1.00 91.00 92 ARG A O 1
ATOM 736 N N . ILE A 1 93 ? 21.680 2.816 -41.689 1.00 88.94 93 ILE A N 1
ATOM 737 C CA . ILE A 1 93 ? 22.857 3.533 -42.207 1.00 88.94 93 ILE A CA 1
ATOM 738 C C . ILE A 1 93 ? 23.795 2.542 -42.902 1.00 88.94 93 ILE A C 1
ATOM 740 O O . ILE A 1 93 ? 24.108 2.740 -44.070 1.00 88.94 93 ILE A O 1
ATOM 744 N N . PHE A 1 94 ? 24.157 1.442 -42.234 1.00 83.38 94 PHE A N 1
ATOM 745 C CA . PHE A 1 94 ? 25.050 0.425 -42.799 1.00 83.38 94 PHE A CA 1
ATOM 746 C C . PHE A 1 94 ? 24.504 -0.215 -44.082 1.00 83.38 94 PHE A C 1
ATOM 748 O O . PHE A 1 94 ? 25.251 -0.408 -45.032 1.00 83.38 94 PHE A O 1
ATOM 755 N N . THR A 1 95 ? 23.207 -0.528 -44.150 1.00 83.62 95 THR A N 1
ATOM 756 C CA . THR A 1 95 ? 22.604 -1.121 -45.358 1.00 83.62 95 THR A CA 1
ATOM 757 C C . THR A 1 95 ? 22.544 -0.138 -46.531 1.00 83.62 95 THR A C 1
ATOM 759 O O . THR A 1 95 ? 22.627 -0.561 -47.680 1.00 83.62 95 THR A O 1
ATOM 762 N N . ASN A 1 96 ? 22.417 1.164 -46.266 1.00 73.19 96 ASN A N 1
ATOM 763 C CA . ASN A 1 96 ? 22.375 2.186 -47.314 1.00 73.19 96 ASN A CA 1
ATOM 764 C C . ASN A 1 96 ? 23.767 2.610 -47.818 1.00 73.19 96 ASN A C 1
ATOM 766 O O . ASN A 1 96 ? 23.844 3.153 -48.914 1.00 73.19 96 ASN A O 1
ATOM 770 N N . ASP A 1 97 ? 24.829 2.363 -47.046 1.00 62.88 97 ASP A N 1
ATOM 771 C CA . ASP A 1 97 ? 26.231 2.669 -47.392 1.00 62.88 97 ASP A CA 1
ATOM 772 C C . ASP A 1 97 ? 26.865 1.624 -48.339 1.00 62.88 97 ASP A C 1
ATOM 774 O O . ASP A 1 97 ? 27.929 1.836 -48.903 1.00 62.88 97 ASP A O 1
ATOM 778 N N . GLN A 1 98 ? 26.205 0.479 -48.548 1.00 59.84 98 GLN A N 1
ATOM 779 C CA . GLN A 1 98 ? 26.658 -0.597 -49.446 1.00 59.84 98 GLN A CA 1
ATOM 780 C C . GLN A 1 98 ? 26.203 -0.410 -50.914 1.00 59.84 98 GLN A C 1
ATOM 782 O O . GLN A 1 98 ? 26.113 -1.392 -51.654 1.00 59.84 98 GLN A O 1
ATOM 787 N N . ARG A 1 99 ? 25.863 0.817 -51.334 1.00 53.53 99 ARG A N 1
ATOM 788 C CA . ARG A 1 99 ? 25.450 1.160 -52.707 1.00 53.53 99 ARG A CA 1
ATOM 789 C C . ARG A 1 99 ? 26.420 2.113 -53.382 1.00 53.53 99 ARG A C 1
ATOM 791 O O . ARG A 1 99 ? 26.869 3.058 -52.706 1.00 53.53 99 ARG A O 1
#

Radius of gyration: 25.02 Å; chains: 1; bounding box: 40×40×78 Å